Protein AF-F5S9T1-F1 (afdb_monomer)

Foldseek 3Di:
DDPLVQLQQLLVLLQVLCVVVVHHLALVRQQVVLQVQDPDDGDDSVRSVCSNNSVDDDDPSSLCSSCVVSVHDSCCSRPVDPVVVVVVVVD

Organism: NCBI:txid887327

Nearest PDB structures (foldseek):
  2kpj-assembly1_A  TM=8.668E-01  e=1.336E-02  Agathobacter rectalis ATCC 33656
  6hu8-assembly1_A  TM=7.968E-01  e=2.433E-02  Streptococcus vestibularis F0396
  3jxc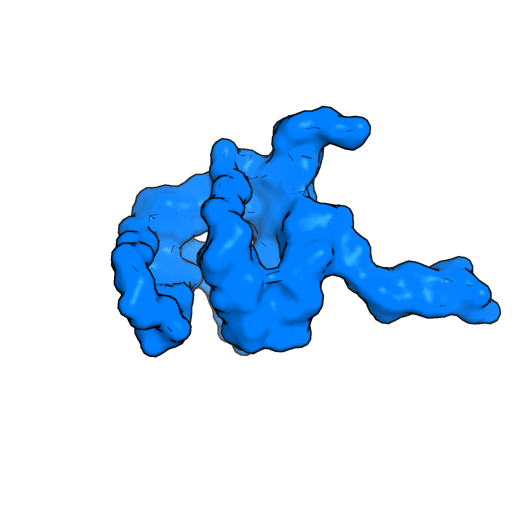-assembly1_L  TM=8.150E-01  e=3.973E-02  Lederbergvirus P22
  6qer-assembly4_D  TM=7.928E-01  e=4.940E-02  Streptococcus thermophilus LMD-9
  3zhm-assembly1_A  TM=7.832E-01  e=2.675E-01  Lactococcus phage TP901-1

Solvent-accessible surface area (backbone atoms only — not comparable to full-atom values): 5042 Å² total; per-residue (Å²): 132,59,77,65,59,43,22,41,40,21,12,52,36,48,37,52,42,34,45,77,71,74,36,69,79,40,32,67,52,50,23,53,60,47,41,78,74,43,94,63,86,68,70,47,52,66,57,34,39,32,32,62,70,22,75,40,74,74,60,66,76,55,42,48,49,49,17,62,75,59,72,48,57,46,62,26,41,50,69,57,51,49,68,63,61,55,50,67,72,74,108

Structure (mmCIF, N/CA/C/O backbone):
data_AF-F5S9T1-F1
#
_entry.id   AF-F5S9T1-F1
#
loop_
_atom_site.group_PDB
_atom_site.id
_atom_site.type_symbol
_atom_site.label_atom_id
_atom_site.label_alt_id
_atom_site.label_comp_id
_atom_site.label_asym_id
_atom_site.label_entity_id
_atom_site.label_seq_id
_atom_site.pdbx_PDB_ins_code
_atom_site.Cartn_x
_atom_site.Cartn_y
_atom_site.Cartn_z
_atom_site.occupancy
_atom_site.B_iso_or_equiv
_atom_site.auth_seq_id
_atom_site.auth_comp_id
_atom_site.auth_asym_id
_atom_site.auth_atom_id
_atom_site.pdbx_PDB_model_num
ATOM 1 N N . MET A 1 1 ? -1.535 13.308 -18.838 1.00 55.41 1 MET A N 1
ATOM 2 C CA . MET A 1 1 ? -1.341 12.991 -17.408 1.00 55.41 1 MET A CA 1
ATOM 3 C C . MET A 1 1 ? 0.063 12.434 -17.265 1.00 55.41 1 MET A C 1
ATOM 5 O O . MET A 1 1 ? 0.366 11.436 -17.911 1.00 55.41 1 MET A O 1
ATOM 9 N N . ASP A 1 2 ? 0.947 13.120 -16.542 1.00 72.12 2 ASP A N 1
ATOM 10 C CA . ASP A 1 2 ? 2.351 12.714 -16.456 1.00 72.12 2 ASP A CA 1
ATOM 11 C C . ASP A 1 2 ? 2.512 11.391 -15.703 1.00 72.12 2 ASP A C 1
ATOM 13 O O . ASP A 1 2 ? 1.897 11.150 -14.663 1.00 72.12 2 ASP A O 1
ATOM 17 N N . LYS A 1 3 ? 3.381 10.517 -16.221 1.00 62.28 3 LYS A N 1
ATOM 18 C CA . LYS A 1 3 ? 3.609 9.161 -15.693 1.00 62.28 3 LYS A CA 1
ATOM 19 C C . LYS A 1 3 ? 4.100 9.159 -14.238 1.00 62.28 3 LYS A C 1
ATOM 21 O O . LYS A 1 3 ? 3.901 8.175 -13.532 1.00 62.28 3 LYS A O 1
ATOM 26 N N . MET A 1 4 ? 4.742 10.243 -13.791 1.00 68.69 4 MET A N 1
ATOM 27 C CA . MET A 1 4 ? 5.142 10.436 -12.390 1.00 68.69 4 MET A CA 1
ATOM 28 C C . MET A 1 4 ? 3.943 10.734 -11.488 1.00 68.69 4 MET A C 1
ATOM 30 O O . MET A 1 4 ? 3.821 10.129 -10.424 1.00 68.69 4 MET A O 1
ATOM 34 N N . THR A 1 5 ? 3.019 11.579 -11.945 1.00 84.00 5 THR A N 1
ATOM 35 C CA . THR A 1 5 ? 1.781 11.910 -11.227 1.00 84.00 5 THR A CA 1
ATOM 36 C C . THR A 1 5 ? 0.952 10.658 -10.960 1.00 84.00 5 THR A C 1
ATOM 38 O O . THR A 1 5 ? 0.495 10.457 -9.840 1.00 84.00 5 THR A O 1
ATOM 41 N N . GLN A 1 6 ? 0.866 9.747 -11.934 1.00 87.00 6 GLN A N 1
ATOM 42 C CA . GLN A 1 6 ? 0.093 8.512 -11.787 1.00 87.00 6 GLN A CA 1
ATOM 43 C C . GLN A 1 6 ? 0.654 7.569 -10.705 1.00 87.00 6 GLN A C 1
ATOM 45 O O . GLN A 1 6 ? -0.105 6.912 -9.995 1.00 87.00 6 GLN A O 1
ATOM 50 N N . LYS A 1 7 ? 1.982 7.495 -10.535 1.00 91.25 7 LYS A N 1
ATOM 51 C CA . LYS A 1 7 ? 2.577 6.651 -9.485 1.00 91.25 7 LYS A CA 1
ATOM 52 C C . LYS A 1 7 ? 2.34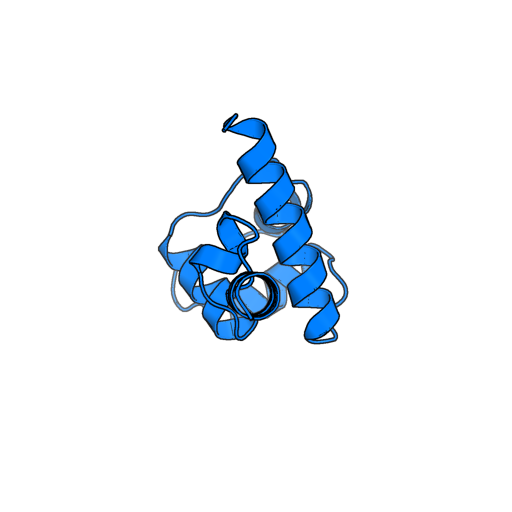2 7.217 -8.087 1.00 91.25 7 LYS A C 1
ATOM 54 O O . LYS A 1 7 ? 2.107 6.447 -7.160 1.00 91.25 7 LYS A O 1
ATOM 59 N N . LEU A 1 8 ? 2.419 8.540 -7.944 1.00 92.75 8 LEU A N 1
ATOM 60 C CA . LEU A 1 8 ? 2.139 9.223 -6.681 1.00 92.75 8 LEU A CA 1
ATOM 61 C C . LEU A 1 8 ? 0.660 9.088 -6.307 1.00 92.75 8 LEU A C 1
ATOM 63 O O . LEU A 1 8 ? 0.360 8.679 -5.192 1.00 92.75 8 LEU A O 1
ATOM 67 N N . GLN A 1 9 ? -0.248 9.292 -7.266 1.00 91.88 9 GLN A N 1
ATOM 68 C CA . GLN A 1 9 ? -1.688 9.083 -7.074 1.00 91.88 9 GLN A CA 1
ATOM 69 C C . GLN A 1 9 ? -2.012 7.652 -6.640 1.00 91.88 9 GLN A C 1
ATOM 71 O O . GLN A 1 9 ? -2.739 7.455 -5.669 1.00 91.88 9 GLN A O 1
ATOM 76 N N . PHE A 1 10 ? -1.420 6.652 -7.302 1.00 94.38 10 PHE A N 1
ATOM 77 C CA . PHE A 1 10 ? -1.557 5.257 -6.885 1.00 94.38 10 PHE A CA 1
ATOM 78 C C . PHE A 1 10 ? -1.087 5.045 -5.440 1.00 94.38 10 PHE A C 1
ATOM 80 O O . PHE A 1 10 ? -1.762 4.382 -4.654 1.00 94.38 10 PHE A O 1
ATOM 87 N N . ALA A 1 11 ? 0.069 5.605 -5.077 1.00 96.44 11 ALA A N 1
ATOM 88 C CA . ALA A 1 11 ? 0.623 5.455 -3.738 1.00 96.44 11 ALA A CA 1
ATOM 89 C C . ALA A 1 11 ? -0.267 6.090 -2.670 1.00 96.44 11 ALA A C 1
ATOM 91 O O . ALA A 1 11 ? -0.475 5.492 -1.615 1.00 96.44 11 ALA A O 1
ATOM 92 N N . ASP A 1 12 ? -0.801 7.277 -2.937 1.00 95.12 12 ASP A N 1
ATOM 93 C CA . ASP A 1 12 ? -1.674 7.977 -2.003 1.00 95.12 12 ASP A CA 1
ATOM 94 C C . ASP A 1 12 ? -3.013 7.257 -1.856 1.00 95.12 12 ASP A C 1
ATOM 96 O O . ASP A 1 12 ? -3.426 6.980 -0.728 1.00 95.12 12 ASP A O 1
ATOM 100 N N . GLN A 1 13 ? -3.617 6.807 -2.958 1.00 94.94 13 GLN A N 1
ATOM 101 C CA . GLN A 1 13 ? -4.841 6.014 -2.889 1.00 94.94 13 GLN A CA 1
ATOM 102 C C . GLN A 1 13 ? -4.624 4.685 -2.161 1.00 94.94 13 GLN A C 1
ATOM 104 O O . GLN A 1 13 ? -5.469 4.255 -1.374 1.00 94.94 13 GLN A O 1
ATOM 109 N N . LEU A 1 14 ? -3.482 4.030 -2.374 1.00 97.25 14 LEU A N 1
ATOM 110 C CA . LEU A 1 14 ? -3.134 2.807 -1.658 1.00 97.25 14 LEU A CA 1
ATOM 111 C C . LEU A 1 14 ? -3.034 3.054 -0.146 1.00 97.25 14 LEU A C 1
ATOM 113 O O . LEU A 1 14 ? -3.572 2.268 0.630 1.00 97.25 14 LEU A O 1
ATOM 117 N N . LYS A 1 15 ? -2.404 4.153 0.289 1.00 97.75 15 LYS A N 1
ATOM 118 C CA . LYS A 1 15 ? -2.340 4.508 1.718 1.00 97.75 15 LYS A CA 1
ATOM 119 C C . LYS A 1 15 ? -3.732 4.766 2.291 1.00 97.75 15 LYS A C 1
ATOM 121 O O . LYS A 1 15 ? -4.058 4.200 3.332 1.00 97.75 15 LYS A O 1
ATOM 126 N N . VAL A 1 16 ? -4.545 5.568 1.599 1.00 96.12 16 VAL A N 1
ATOM 127 C CA . VAL A 1 16 ? -5.906 5.927 2.027 1.00 96.12 16 VAL A CA 1
ATOM 128 C C . VAL A 1 16 ? -6.777 4.681 2.165 1.00 96.12 16 VAL A C 1
ATOM 130 O O . VAL A 1 16 ? -7.420 4.479 3.191 1.00 96.12 16 VAL A O 1
ATOM 133 N N . THR A 1 17 ? -6.755 3.795 1.171 1.00 95.81 17 THR A N 1
ATOM 134 C CA . THR A 1 17 ? -7.562 2.565 1.181 1.00 95.81 17 THR A CA 1
ATOM 135 C C . THR A 1 17 ? -7.085 1.554 2.224 1.00 95.81 17 THR A C 1
ATOM 137 O O . THR A 1 17 ? -7.914 0.912 2.869 1.00 95.81 17 THR A O 1
ATOM 140 N N . MET A 1 18 ? -5.773 1.454 2.479 1.00 97.94 18 MET A N 1
ATOM 141 C CA . MET A 1 18 ? -5.249 0.688 3.617 1.00 97.94 18 MET A CA 1
ATOM 142 C C . MET A 1 18 ? -5.763 1.237 4.952 1.00 97.94 18 MET A C 1
ATOM 144 O O . MET A 1 18 ? -6.265 0.470 5.774 1.00 97.94 18 MET A O 1
ATOM 148 N N . GLN A 1 19 ? -5.680 2.555 5.150 1.00 97.62 19 GLN A N 1
ATOM 149 C CA . GLN A 1 19 ? -6.146 3.216 6.371 1.00 97.62 19 GLN A CA 1
ATOM 150 C C . GLN A 1 19 ? -7.656 3.045 6.568 1.00 97.62 19 GLN A C 1
ATOM 152 O O . GLN A 1 19 ? -8.083 2.712 7.671 1.00 97.62 19 GLN A O 1
ATOM 157 N N . ALA A 1 20 ? -8.452 3.172 5.503 1.00 95.31 20 ALA A N 1
ATOM 158 C CA . ALA A 1 20 ? -9.899 2.950 5.530 1.00 95.31 20 ALA A CA 1
ATOM 159 C C . ALA A 1 20 ? -10.280 1.512 5.929 1.00 95.31 20 ALA A C 1
ATOM 161 O O . ALA A 1 20 ? -11.351 1.285 6.488 1.00 95.31 20 ALA A O 1
ATOM 162 N N . LYS A 1 21 ? -9.397 0.537 5.683 1.00 96.25 21 LYS A N 1
ATOM 163 C CA . LYS A 1 21 ? -9.542 -0.858 6.130 1.00 96.25 21 LYS A CA 1
ATOM 164 C C . LYS A 1 21 ? -8.891 -1.148 7.488 1.00 96.25 21 LYS A C 1
ATOM 166 O O . LYS A 1 21 ? -8.831 -2.304 7.895 1.00 96.25 21 LYS A O 1
ATOM 171 N N . GLY A 1 22 ? -8.415 -0.123 8.196 1.00 97.38 22 GLY A N 1
ATOM 172 C CA . GLY A 1 22 ? -7.816 -0.250 9.528 1.00 97.38 22 GLY A CA 1
ATOM 173 C C . GLY A 1 22 ? -6.350 -0.693 9.529 1.00 97.38 22 GLY A C 1
ATOM 174 O O . GLY A 1 22 ? -5.811 -1.032 10.582 1.00 97.38 22 GLY A O 1
ATOM 175 N N . TYR A 1 23 ? -5.677 -0.682 8.376 1.00 98.19 23 TYR A N 1
ATOM 176 C CA . TYR A 1 23 ? -4.264 -1.038 8.268 1.00 98.19 23 TYR A CA 1
ATOM 177 C C . TYR A 1 23 ? -3.383 0.211 8.250 1.00 98.19 23 TYR A C 1
ATOM 179 O O . TYR A 1 23 ? -3.587 1.132 7.460 1.00 98.19 23 TYR A O 1
ATOM 187 N N . ALA A 1 24 ? -2.328 0.221 9.067 1.00 98.06 24 ALA A N 1
ATOM 188 C CA . ALA A 1 24 ? -1.304 1.250 8.940 1.00 98.06 24 ALA A CA 1
ATOM 189 C C . ALA A 1 24 ? -0.552 1.077 7.600 1.00 98.06 24 ALA A C 1
ATOM 191 O O . ALA A 1 24 ? -0.155 -0.049 7.276 1.00 98.06 24 ALA A O 1
ATOM 192 N N . PRO A 1 25 ? -0.294 2.159 6.838 1.00 97.88 25 PRO A N 1
ATOM 193 C CA . PRO A 1 25 ? 0.356 2.100 5.529 1.00 97.88 25 PRO A CA 1
ATOM 194 C C . PRO A 1 25 ? 1.873 1.897 5.669 1.00 97.88 25 PRO A C 1
ATOM 196 O O . PRO A 1 25 ? 2.688 2.757 5.340 1.00 97.88 25 PRO A O 1
ATOM 199 N N . LYS A 1 26 ? 2.263 0.744 6.214 1.00 98.56 26 LYS A N 1
ATOM 200 C CA . LYS A 1 26 ? 3.650 0.316 6.404 1.00 98.56 26 LYS A CA 1
ATOM 201 C C . LYS A 1 26 ? 3.971 -0.797 5.421 1.00 98.56 26 LYS A C 1
ATOM 203 O O . LYS A 1 26 ? 3.166 -1.706 5.227 1.00 98.56 26 LYS A O 1
ATOM 208 N N . ALA A 1 27 ? 5.183 -0.771 4.868 1.00 98.50 27 ALA A N 1
ATOM 209 C CA . ALA A 1 27 ? 5.626 -1.770 3.899 1.00 98.50 27 ALA A CA 1
ATOM 210 C C . ALA A 1 27 ? 5.514 -3.206 4.437 1.00 98.50 27 ALA A C 1
ATOM 212 O O . ALA A 1 27 ? 5.115 -4.091 3.692 1.00 98.50 27 ALA A O 1
ATOM 213 N N . SER A 1 28 ? 5.807 -3.432 5.723 1.00 98.56 28 SER A N 1
ATOM 214 C CA . SER A 1 28 ? 5.730 -4.760 6.350 1.00 98.56 28 SER A CA 1
ATOM 215 C C . SER A 1 28 ? 4.303 -5.271 6.506 1.00 98.56 28 SER A C 1
ATOM 217 O O . SER A 1 28 ? 4.058 -6.462 6.358 1.00 98.56 28 SER A O 1
ATOM 219 N N . ILE A 1 29 ? 3.346 -4.378 6.767 1.00 98.56 29 ILE A N 1
ATOM 220 C CA . ILE A 1 29 ? 1.926 -4.737 6.836 1.00 98.56 29 ILE A CA 1
ATOM 221 C C . ILE A 1 29 ? 1.412 -5.037 5.432 1.00 98.56 29 ILE A C 1
ATOM 223 O O . ILE A 1 29 ? 0.788 -6.072 5.221 1.00 98.56 29 ILE A O 1
ATOM 227 N N . LEU A 1 30 ? 1.720 -4.163 4.469 1.00 98.62 30 LEU A N 1
ATOM 228 C CA . LEU A 1 30 ? 1.324 -4.340 3.075 1.00 98.62 30 LEU A CA 1
ATOM 229 C C . LEU A 1 30 ? 1.862 -5.656 2.501 1.00 98.62 30 LEU A C 1
ATOM 231 O O . LEU A 1 30 ? 1.102 -6.409 1.904 1.00 98.62 30 LEU A O 1
ATOM 235 N N . GLU A 1 31 ? 3.150 -5.940 2.698 1.00 98.62 31 GLU A N 1
ATOM 236 C CA . GLU A 1 31 ? 3.795 -7.172 2.239 1.00 98.62 31 GLU A CA 1
ATOM 237 C C . GLU A 1 31 ? 3.149 -8.411 2.860 1.00 98.62 31 GLU A C 1
ATOM 239 O O . GLU A 1 31 ? 2.667 -9.270 2.119 1.00 98.62 31 GLU A O 1
ATOM 244 N N . ARG A 1 32 ? 3.060 -8.467 4.195 1.00 98.50 32 ARG A N 1
ATOM 245 C CA . ARG A 1 32 ? 2.473 -9.603 4.913 1.00 98.50 32 ARG A CA 1
ATOM 246 C C . ARG A 1 32 ? 1.031 -9.862 4.484 1.00 98.50 32 ARG A C 1
ATOM 248 O O . ARG A 1 32 ? 0.689 -10.978 4.103 1.00 98.50 32 ARG A O 1
ATOM 255 N N . GLU A 1 33 ? 0.176 -8.845 4.534 1.00 98.38 33 GLU A N 1
ATOM 256 C CA . GLU A 1 33 ? -1.249 -9.006 4.235 1.00 98.38 33 GLU A CA 1
ATOM 257 C C . GLU A 1 33 ? -1.505 -9.307 2.749 1.00 98.38 33 GLU A C 1
ATOM 259 O O . GLU A 1 33 ? -2.397 -10.100 2.426 1.00 98.38 33 GLU A O 1
ATOM 264 N N . PHE A 1 34 ? -0.708 -8.739 1.840 1.00 98.38 34 PHE A N 1
ATOM 265 C CA . PHE A 1 34 ? -0.786 -9.077 0.421 1.00 98.38 34 PHE A CA 1
ATOM 266 C C . PHE A 1 34 ? -0.386 -10.537 0.176 1.00 98.38 34 PHE A C 1
ATOM 268 O O . PHE A 1 34 ? -1.134 -11.278 -0.466 1.00 98.38 34 PHE A O 1
ATOM 275 N N . ASN A 1 35 ? 0.760 -10.967 0.713 1.00 98.12 35 ASN A N 1
ATOM 276 C CA . ASN A 1 35 ? 1.294 -12.313 0.507 1.00 98.12 35 ASN A CA 1
ATOM 277 C C . ASN A 1 35 ? 0.382 -13.400 1.094 1.00 98.12 35 ASN A C 1
ATOM 279 O O . ASN A 1 35 ? 0.221 -14.446 0.473 1.00 98.12 35 ASN A O 1
ATOM 283 N N . LEU A 1 36 ? -0.310 -13.131 2.207 1.00 97.88 36 LEU A N 1
ATOM 284 C CA . LEU A 1 36 ? -1.324 -14.041 2.762 1.00 97.88 36 LEU A CA 1
ATOM 285 C C . LEU A 1 36 ? -2.515 -14.296 1.815 1.00 97.88 36 LEU A C 1
ATOM 287 O O . LEU A 1 36 ? -3.215 -15.294 1.967 1.00 97.88 36 LEU A O 1
ATOM 291 N N . ARG A 1 37 ? -2.776 -13.403 0.850 1.00 96.69 37 ARG A N 1
ATOM 292 C CA . ARG A 1 37 ? -3.950 -13.449 -0.049 1.00 96.69 37 ARG A CA 1
ATOM 293 C C . ARG A 1 37 ? -3.588 -13.709 -1.515 1.00 96.69 37 ARG A C 1
ATOM 295 O O . ARG A 1 37 ? -4.484 -13.835 -2.369 1.00 96.69 37 ARG A O 1
ATOM 302 N N . TYR A 1 38 ? -2.299 -13.740 -1.841 1.00 95.88 38 TYR A N 1
ATOM 303 C CA . TYR A 1 38 ? -1.794 -13.847 -3.203 1.00 95.88 38 TYR A CA 1
ATOM 304 C C . TYR A 1 38 ? -1.062 -15.174 -3.413 1.00 95.88 38 TYR A C 1
ATOM 306 O O . TYR A 1 38 ? 0.030 -15.384 -2.906 1.00 95.88 38 TYR A O 1
ATOM 314 N N . PHE A 1 39 ? -1.656 -16.047 -4.226 1.00 91.94 39 PHE A N 1
ATOM 315 C CA . PHE A 1 39 ? -1.137 -17.388 -4.524 1.00 91.94 39 PHE A CA 1
ATOM 316 C C . PHE A 1 39 ? -0.122 -17.423 -5.685 1.00 91.94 39 PHE A C 1
ATOM 318 O O . PHE A 1 39 ? 0.159 -18.485 -6.230 1.00 91.94 39 PHE A O 1
ATOM 325 N N . GLY A 1 40 ? 0.392 -16.264 -6.110 1.00 93.62 40 GLY A N 1
ATOM 326 C CA . GLY A 1 40 ? 1.463 -16.158 -7.105 1.00 93.62 40 GLY A CA 1
ATOM 327 C C . GLY A 1 40 ? 2.831 -15.931 -6.454 1.00 93.62 40 GLY A C 1
ATOM 328 O O . GLY A 1 40 ? 3.038 -16.230 -5.282 1.00 93.62 40 GLY A O 1
ATOM 329 N N . LYS A 1 41 ? 3.778 -15.348 -7.203 1.00 94.38 41 LYS A N 1
ATOM 330 C CA . LYS A 1 41 ? 5.096 -14.987 -6.653 1.00 94.38 41 LYS A CA 1
ATOM 331 C C . LYS A 1 41 ? 4.947 -13.934 -5.539 1.00 94.38 41 LYS A C 1
ATOM 333 O O . LYS A 1 41 ? 4.491 -12.828 -5.850 1.00 94.38 41 LYS A O 1
ATOM 338 N N . PRO A 1 42 ? 5.364 -14.221 -4.293 1.00 96.25 42 PRO A N 1
ATOM 339 C CA . PRO A 1 42 ? 5.229 -13.273 -3.197 1.00 96.25 42 PRO A CA 1
ATOM 340 C C . PRO A 1 42 ? 6.012 -11.994 -3.492 1.00 96.25 42 PRO A C 1
ATOM 342 O O . PRO A 1 42 ? 7.016 -11.997 -4.217 1.00 96.25 42 PRO A O 1
ATOM 345 N N . ILE A 1 43 ? 5.547 -10.886 -2.929 1.00 97.94 43 ILE A N 1
ATOM 346 C CA . ILE A 1 43 ? 6.263 -9.617 -3.000 1.00 97.94 43 ILE A CA 1
ATOM 347 C C . ILE A 1 43 ? 7.236 -9.494 -1.839 1.00 97.94 43 ILE A C 1
ATOM 349 O O . ILE A 1 43 ? 7.032 -10.064 -0.773 1.00 97.94 43 ILE A O 1
ATOM 353 N N . THR A 1 44 ? 8.301 -8.728 -2.045 1.00 98.50 44 THR A N 1
ATOM 354 C CA . THR A 1 44 ? 9.257 -8.408 -0.985 1.00 98.50 44 THR A CA 1
ATOM 355 C C . THR A 1 44 ? 8.846 -7.132 -0.256 1.00 98.50 44 THR A C 1
ATOM 357 O O . THR A 1 44 ? 8.149 -6.278 -0.812 1.00 98.50 44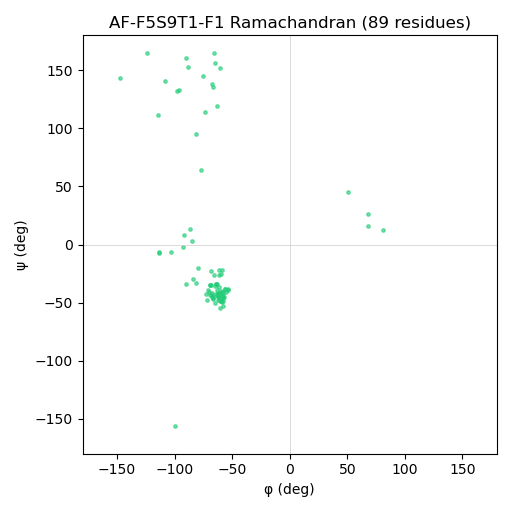 THR A O 1
ATOM 360 N N . LEU A 1 45 ? 9.372 -6.946 0.958 1.00 98.44 45 LEU A N 1
ATOM 361 C CA . LEU A 1 45 ? 9.214 -5.711 1.730 1.00 98.44 45 LEU A CA 1
ATOM 362 C C . LEU A 1 45 ? 9.644 -4.469 0.929 1.00 98.44 45 LEU A C 1
ATOM 364 O O . LEU A 1 45 ? 8.987 -3.430 0.965 1.00 98.44 45 LEU A O 1
ATOM 368 N N . HIS A 1 46 ? 10.729 -4.593 0.156 1.00 98.44 46 HIS A N 1
ATOM 369 C CA . HIS A 1 46 ? 11.221 -3.524 -0.716 1.00 98.44 46 HIS A CA 1
ATOM 370 C C . HIS A 1 46 ? 10.208 -3.157 -1.801 1.00 98.44 46 HIS A C 1
ATOM 372 O O . HIS A 1 46 ? 9.937 -1.976 -2.012 1.00 98.44 46 HIS A O 1
ATOM 378 N N . ALA A 1 47 ? 9.613 -4.156 -2.462 1.00 98.38 47 ALA A N 1
ATOM 379 C CA . ALA A 1 47 ? 8.594 -3.928 -3.483 1.00 98.38 47 ALA A CA 1
ATOM 380 C C . ALA A 1 47 ? 7.363 -3.216 -2.899 1.00 98.38 47 ALA A C 1
ATOM 382 O O . ALA A 1 47 ? 6.928 -2.211 -3.459 1.00 98.38 47 ALA A O 1
ATOM 383 N N . ALA A 1 48 ? 6.875 -3.669 -1.740 1.00 98.56 48 ALA A N 1
ATOM 384 C CA . ALA A 1 48 ? 5.792 -3.008 -1.012 1.00 98.56 48 ALA A CA 1
ATOM 385 C C . ALA A 1 48 ? 6.140 -1.547 -0.659 1.00 98.56 48 ALA A C 1
ATOM 387 O O . ALA A 1 48 ? 5.328 -0.642 -0.845 1.00 98.56 48 ALA A O 1
ATOM 388 N N . GLY A 1 49 ? 7.378 -1.288 -0.225 1.00 98.56 49 GLY A N 1
ATOM 389 C CA . GLY A 1 49 ? 7.864 0.067 0.038 1.00 98.56 49 GLY A CA 1
ATOM 390 C C . GLY A 1 49 ? 7.854 0.969 -1.201 1.00 98.56 49 GLY A C 1
ATOM 391 O O . GLY A 1 49 ? 7.434 2.120 -1.107 1.00 98.56 49 GLY A O 1
ATOM 392 N N . LYS A 1 50 ? 8.256 0.451 -2.371 1.00 98.44 50 LYS A N 1
ATOM 393 C CA . LYS A 1 50 ? 8.210 1.211 -3.635 1.00 98.44 50 LYS A CA 1
ATOM 394 C C . LYS A 1 50 ? 6.793 1.633 -4.013 1.00 98.44 50 LYS A C 1
ATOM 396 O O . LYS A 1 50 ? 6.612 2.723 -4.551 1.00 98.44 50 LYS A O 1
ATOM 401 N N . TRP A 1 51 ? 5.804 0.784 -3.740 1.00 97.88 51 TRP A N 1
ATOM 402 C CA . TRP A 1 51 ? 4.396 1.079 -4.016 1.00 97.88 51 TRP A CA 1
ATOM 403 C C . TRP A 1 51 ? 3.886 2.212 -3.130 1.00 97.88 51 TRP A C 1
ATOM 405 O O . TRP A 1 51 ? 3.320 3.172 -3.637 1.00 97.88 51 TRP A O 1
ATOM 415 N N . LEU A 1 52 ? 4.174 2.157 -1.826 1.00 98.19 52 LEU A N 1
ATOM 416 C CA . LEU A 1 52 ? 3.763 3.195 -0.874 1.00 98.19 52 LEU A CA 1
ATOM 417 C C . LEU A 1 52 ? 4.485 4.535 -1.075 1.00 98.19 52 LEU A C 1
ATOM 419 O O . LEU A 1 52 ? 3.970 5.570 -0.663 1.00 98.19 52 LEU A O 1
ATOM 423 N N . ARG A 1 53 ? 5.668 4.547 -1.697 1.00 97.56 53 ARG A N 1
ATOM 424 C CA . ARG A 1 53 ? 6.396 5.785 -2.030 1.00 97.56 53 ARG A CA 1
ATOM 425 C C . ARG A 1 53 ? 6.102 6.324 -3.432 1.00 97.56 53 ARG A C 1
A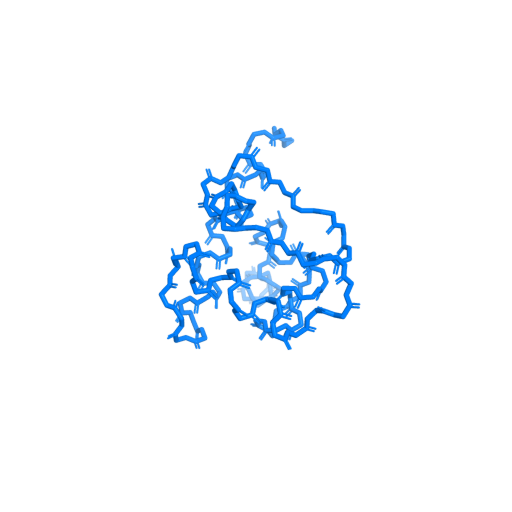TOM 427 O O . ARG A 1 53 ? 6.644 7.358 -3.796 1.00 97.56 53 ARG A O 1
ATOM 434 N N . GLY A 1 54 ? 5.278 5.639 -4.227 1.00 95.94 54 GLY A N 1
ATOM 435 C CA . GLY A 1 54 ? 4.987 6.057 -5.604 1.00 95.94 54 GLY A CA 1
ATOM 436 C C . GLY A 1 54 ? 6.184 5.932 -6.547 1.00 95.94 54 GLY A C 1
ATOM 437 O O . GLY A 1 54 ? 6.280 6.628 -7.552 1.00 95.94 54 GLY A O 1
ATOM 438 N N . GLU A 1 55 ? 7.114 5.025 -6.257 1.00 96.12 55 GLU A N 1
ATOM 439 C CA . GLU A 1 55 ? 8.279 4.772 -7.114 1.00 96.12 55 GLU A CA 1
ATOM 440 C C . GLU A 1 55 ? 7.933 3.789 -8.245 1.00 96.12 55 GLU A C 1
ATOM 442 O O . GLU A 1 55 ? 8.492 3.851 -9.351 1.00 96.12 55 GLU A O 1
ATOM 447 N N . ALA A 1 56 ? 6.976 2.892 -7.987 1.00 95.19 56 ALA A N 1
ATOM 448 C CA . ALA A 1 56 ? 6.512 1.879 -8.924 1.00 95.19 56 ALA A CA 1
ATOM 449 C C . ALA A 1 56 ? 5.020 1.576 -8.743 1.00 95.19 56 ALA A C 1
ATOM 451 O O . ALA A 1 56 ? 4.534 1.489 -7.619 1.00 95.19 56 ALA A O 1
ATOM 452 N N . ILE A 1 57 ? 4.337 1.325 -9.861 1.00 93.31 57 ILE A N 1
ATOM 453 C CA . ILE A 1 57 ? 3.009 0.705 -9.883 1.00 93.31 57 ILE A CA 1
ATOM 454 C C . ILE A 1 57 ? 3.223 -0.796 -10.129 1.00 93.31 57 ILE A C 1
ATOM 456 O O . ILE A 1 57 ? 4.031 -1.155 -10.995 1.00 93.31 57 ILE A O 1
ATOM 460 N N . PRO A 1 58 ? 2.568 -1.686 -9.369 1.00 95.38 58 PRO A N 1
ATOM 461 C CA . PRO A 1 58 ? 2.657 -3.111 -9.621 1.00 95.38 58 PRO A CA 1
ATOM 462 C C . PRO A 1 58 ? 2.031 -3.527 -10.952 1.00 95.38 58 PRO A C 1
ATOM 464 O O . PRO A 1 58 ? 1.240 -2.811 -11.556 1.00 95.38 58 PRO A O 1
ATOM 467 N N . HIS A 1 59 ? 2.344 -4.746 -11.384 1.00 95.31 59 HIS A N 1
ATOM 468 C CA . HIS A 1 59 ? 1.659 -5.352 -12.518 1.00 95.31 59 HIS A CA 1
ATOM 469 C C . HIS A 1 59 ? 0.167 -5.605 -12.211 1.00 95.31 59 HIS A C 1
ATOM 471 O O . HIS A 1 59 ? -0.235 -5.708 -11.046 1.00 95.31 59 HIS A O 1
ATOM 477 N N . ASN A 1 60 ? -0.652 -5.686 -13.264 1.00 93.62 60 ASN A N 1
ATOM 478 C CA . ASN A 1 60 ? -2.116 -5.658 -13.185 1.00 93.62 60 ASN A CA 1
ATOM 479 C C . ASN A 1 60 ? -2.699 -6.732 -12.245 1.00 93.62 60 ASN A C 1
ATOM 481 O O . ASN A 1 60 ? -3.558 -6.433 -11.422 1.00 93.62 60 ASN A O 1
ATOM 485 N N . ASP A 1 61 ? -2.159 -7.950 -12.275 1.00 95.12 61 ASP A N 1
ATOM 486 C CA . ASP A 1 61 ? -2.552 -9.059 -11.395 1.00 95.12 61 ASP A CA 1
ATOM 487 C C . ASP A 1 61 ? -2.493 -8.694 -9.900 1.00 95.12 61 ASP A C 1
ATOM 489 O O . ASP A 1 61 ? -3.368 -9.069 -9.116 1.00 95.12 61 ASP A O 1
ATOM 493 N N . LYS A 1 62 ? -1.481 -7.918 -9.499 1.00 97.00 62 LYS A N 1
ATOM 494 C CA . LYS A 1 62 ? -1.308 -7.474 -8.111 1.00 97.00 62 LYS A CA 1
ATOM 495 C C . LYS A 1 62 ? -2.184 -6.268 -7.799 1.00 97.00 62 LYS A C 1
ATOM 497 O O . LYS A 1 62 ? -2.690 -6.194 -6.686 1.00 97.00 62 LYS A O 1
ATOM 502 N N . VAL A 1 63 ? -2.426 -5.378 -8.767 1.00 96.31 63 VAL A N 1
ATOM 503 C CA . VAL A 1 63 ? -3.416 -4.292 -8.629 1.00 96.31 63 VAL A CA 1
ATOM 504 C C . VAL A 1 63 ? -4.801 -4.875 -8.358 1.00 96.31 63 VAL A C 1
ATOM 506 O O . VAL A 1 63 ? -5.439 -4.494 -7.383 1.00 96.31 63 VAL A O 1
ATOM 509 N N . VAL A 1 64 ? -5.241 -5.852 -9.155 1.00 95.19 64 VAL A N 1
ATOM 510 C CA . VAL A 1 64 ? -6.535 -6.529 -8.967 1.00 95.19 64 VAL A CA 1
ATOM 511 C C . VAL A 1 64 ? -6.605 -7.206 -7.601 1.00 95.19 64 VAL A C 1
ATOM 513 O O . VAL A 1 64 ? -7.632 -7.149 -6.924 1.00 95.19 64 VAL A O 1
ATOM 516 N N . LYS A 1 65 ? -5.507 -7.822 -7.151 1.00 97.31 65 LYS A N 1
ATOM 517 C CA . LYS A 1 65 ? -5.459 -8.450 -5.830 1.00 97.31 65 LYS A CA 1
ATOM 518 C C . LYS A 1 65 ? -5.523 -7.434 -4.685 1.00 97.31 65 LYS A C 1
ATOM 520 O O . LYS A 1 65 ? -6.259 -7.680 -3.732 1.00 97.31 65 LYS A O 1
ATOM 525 N N . LEU A 1 66 ? -4.794 -6.319 -4.780 1.00 97.31 66 LEU A N 1
ATOM 526 C CA . LEU A 1 66 ? -4.865 -5.214 -3.817 1.00 97.31 66 LEU A CA 1
ATOM 527 C C . LEU A 1 66 ? -6.282 -4.653 -3.751 1.00 97.31 66 LEU A C 1
ATOM 529 O O . LEU A 1 66 ? -6.845 -4.556 -2.671 1.00 97.31 66 LEU A O 1
ATOM 533 N N . ALA A 1 67 ? -6.875 -4.371 -4.908 1.00 95.62 67 ALA A N 1
ATOM 534 C CA . ALA A 1 67 ? -8.228 -3.852 -5.027 1.00 95.62 67 ALA A CA 1
ATOM 535 C C . ALA A 1 67 ? -9.260 -4.799 -4.396 1.00 95.62 67 ALA A C 1
ATOM 537 O O . ALA A 1 67 ? -10.087 -4.369 -3.598 1.00 95.62 67 ALA A O 1
ATOM 538 N N . LYS A 1 68 ? -9.150 -6.110 -4.656 1.00 96.25 68 LYS A N 1
ATOM 539 C CA . LYS A 1 68 ? -10.011 -7.120 -4.028 1.00 96.25 68 LYS A CA 1
ATOM 540 C C . LYS A 1 68 ? -9.849 -7.166 -2.508 1.00 96.25 68 LYS A C 1
ATOM 542 O O . LYS A 1 68 ? -10.843 -7.281 -1.806 1.00 96.25 68 LYS A O 1
ATOM 547 N N . TRP A 1 69 ? -8.618 -7.122 -2.000 1.00 96.50 69 TRP A N 1
ATOM 548 C CA . TRP A 1 69 ? -8.377 -7.145 -0.554 1.00 96.50 69 TRP A CA 1
ATOM 549 C C . TRP A 1 69 ? -8.871 -5.863 0.128 1.00 96.50 69 TRP A C 1
ATOM 551 O O . TRP A 1 69 ? -9.494 -5.935 1.182 1.00 96.50 69 TRP A O 1
ATOM 561 N N . LEU A 1 70 ? -8.630 -4.706 -0.482 1.00 96.00 70 LEU A N 1
ATOM 562 C CA . LEU A 1 70 ? -9.022 -3.404 0.052 1.00 96.00 70 LEU A CA 1
ATOM 563 C C . LEU A 1 70 ? -10.470 -3.027 -0.299 1.00 96.00 70 LEU A C 1
ATOM 565 O O . LEU A 1 70 ? -10.919 -1.946 0.066 1.00 96.00 70 LEU A O 1
ATOM 569 N N . GLU A 1 71 ? -11.201 -3.925 -0.967 1.00 94.81 71 GLU A N 1
ATOM 570 C CA . GLU A 1 71 ? -12.602 -3.783 -1.387 1.00 94.81 71 GLU A CA 1
ATOM 571 C C . GLU A 1 71 ? -12.880 -2.467 -2.131 1.00 94.81 71 GLU A C 1
ATOM 573 O O . GLU A 1 71 ? -13.866 -1.773 -1.886 1.00 94.81 71 GLU A O 1
ATOM 578 N N . VAL A 1 72 ? -11.986 -2.132 -3.059 1.00 93.31 72 VAL A N 1
ATOM 579 C CA . VAL A 1 72 ? -12.113 -1.001 -3.985 1.00 93.31 72 VAL A CA 1
ATOM 580 C C . VAL A 1 72 ? -12.004 -1.494 -5.421 1.00 93.31 72 VAL A C 1
ATOM 582 O O . VAL A 1 72 ? -11.548 -2.608 -5.678 1.00 93.31 72 VAL A O 1
ATOM 585 N N . GLN A 1 73 ? -12.399 -0.672 -6.391 1.00 91.44 73 GLN A N 1
ATOM 586 C CA . GLN A 1 73 ? -12.183 -1.021 -7.792 1.00 91.44 73 GLN A CA 1
ATOM 587 C C . GLN A 1 73 ? -10.708 -0.824 -8.189 1.00 91.44 73 GLN A C 1
ATOM 589 O O . GLN A 1 73 ? -10.068 0.127 -7.730 1.00 91.44 73 GLN A O 1
ATOM 594 N N . PRO A 1 74 ? -10.153 -1.670 -9.079 1.00 91.88 74 PRO A N 1
ATOM 595 C CA . PRO A 1 74 ? -8.772 -1.533 -9.549 1.00 91.88 74 PRO A CA 1
ATOM 596 C C . PRO A 1 74 ? -8.471 -0.166 -10.171 1.00 91.88 74 PRO A C 1
ATOM 598 O O . PRO A 1 74 ? -7.392 0.381 -9.955 1.00 91.88 74 PRO A O 1
ATOM 601 N N . ALA A 1 75 ? -9.431 0.393 -10.914 1.00 87.06 75 ALA A N 1
ATOM 602 C CA . ALA A 1 75 ? 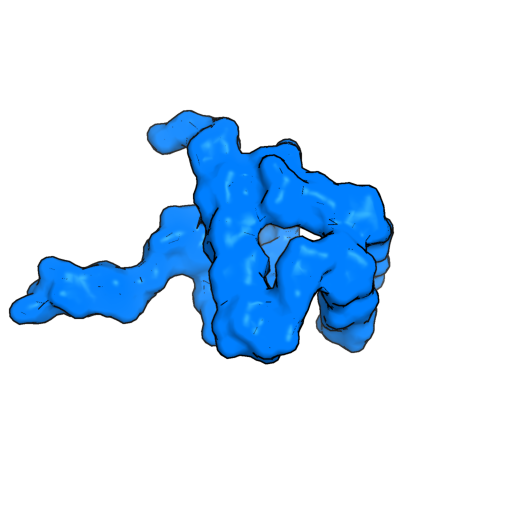-9.304 1.712 -11.525 1.00 87.06 75 ALA A CA 1
ATOM 603 C C . ALA A 1 75 ? -9.165 2.813 -10.465 1.00 87.06 75 ALA A C 1
ATOM 605 O O . ALA A 1 75 ? -8.273 3.648 -10.584 1.00 87.06 75 ALA A O 1
ATOM 606 N N . ASN A 1 76 ? -9.958 2.758 -9.390 1.00 86.12 76 ASN A N 1
ATOM 607 C CA . ASN A 1 76 ? -9.875 3.710 -8.283 1.00 86.12 76 ASN A CA 1
ATOM 608 C C . ASN A 1 76 ? -8.467 3.704 -7.685 1.00 86.12 76 ASN A C 1
ATOM 610 O O . ASN A 1 76 ? -7.885 4.760 -7.482 1.00 86.12 76 ASN A O 1
ATOM 614 N N . LEU A 1 77 ? -7.882 2.518 -7.480 1.00 87.31 77 LEU A N 1
ATOM 615 C CA . LEU A 1 77 ? -6.540 2.386 -6.911 1.00 87.31 77 LEU A CA 1
ATOM 616 C C . LEU A 1 77 ? -5.444 2.986 -7.811 1.00 87.31 77 LEU A C 1
ATOM 618 O O . LEU A 1 77 ? -4.463 3.506 -7.296 1.00 87.31 77 LEU A O 1
ATOM 622 N N . VAL A 1 78 ? -5.588 2.910 -9.138 1.00 85.06 78 VAL A N 1
ATOM 623 C CA . VAL A 1 78 ? -4.568 3.373 -10.103 1.00 85.06 78 VAL A CA 1
ATOM 624 C C . VAL A 1 78 ? -4.743 4.838 -10.503 1.00 85.06 78 VAL A C 1
ATOM 626 O O . VAL A 1 78 ? -3.747 5.515 -10.755 1.00 85.06 78 VAL A O 1
ATOM 629 N N . TYR A 1 79 ? -5.983 5.312 -10.586 1.00 77.94 79 TYR A N 1
ATOM 630 C CA . TYR A 1 79 ? -6.323 6.627 -11.135 1.00 77.94 79 TYR A CA 1
ATOM 631 C C . TYR A 1 79 ? -6.889 7.598 -10.094 1.00 77.94 79 TYR A C 1
ATOM 633 O O . TYR A 1 79 ? -7.081 8.766 -10.414 1.00 77.94 79 TYR A O 1
ATOM 641 N N . GLY A 1 80 ? -7.159 7.145 -8.865 1.00 65.25 80 GLY A N 1
ATOM 642 C CA . GLY A 1 80 ? -7.780 7.973 -7.825 1.00 65.25 80 GLY A CA 1
ATOM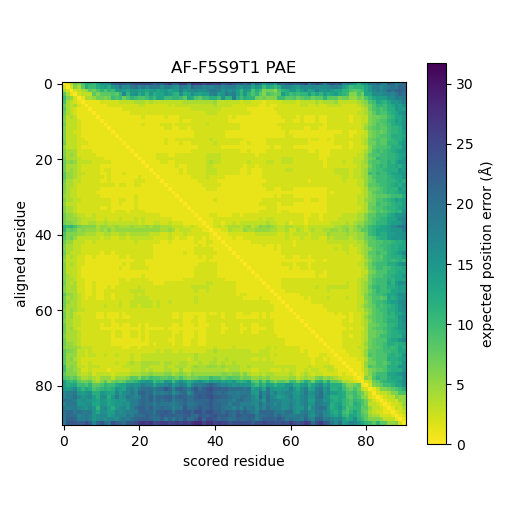 643 C C . GLY A 1 80 ? -9.233 8.348 -8.126 1.00 65.25 80 GLY A C 1
ATOM 644 O O . GLY A 1 80 ? -9.754 9.281 -7.532 1.00 65.25 80 GLY A O 1
ATOM 645 N N . LEU A 1 81 ? -9.881 7.654 -9.065 1.00 64.69 81 LEU A N 1
ATOM 646 C CA . LEU A 1 81 ? -11.286 7.868 -9.396 1.00 64.69 81 LEU A CA 1
ATOM 647 C C . LEU A 1 81 ? -12.126 7.122 -8.367 1.00 64.69 81 LEU A C 1
ATOM 649 O O . LEU A 1 81 ? -12.317 5.924 -8.529 1.00 64.69 81 LEU A O 1
ATOM 653 N N . ASP A 1 82 ? -12.596 7.751 -7.292 1.00 56.00 82 ASP A N 1
ATOM 654 C CA . ASP A 1 82 ? -13.718 7.149 -6.577 1.00 56.00 82 ASP A CA 1
ATOM 655 C C . ASP A 1 82 ? -14.970 7.357 -7.435 1.00 56.00 82 ASP A C 1
ATOM 657 O O . ASP A 1 82 ? -15.401 8.484 -7.647 1.00 56.00 82 ASP A O 1
ATOM 661 N N . LEU A 1 83 ? -15.563 6.280 -7.961 1.00 53.25 83 LEU A N 1
ATOM 662 C CA . LEU A 1 83 ? -16.849 6.399 -8.654 1.00 53.25 83 LEU A CA 1
ATOM 663 C C . LEU A 1 83 ? -17.934 6.989 -7.740 1.00 53.25 83 LEU A C 1
ATOM 665 O O . LEU A 1 83 ? -18.899 7.528 -8.266 1.00 53.25 83 LEU A O 1
ATOM 669 N N . ARG A 1 84 ? -17.793 6.920 -6.405 1.00 55.81 84 ARG A N 1
ATOM 670 C CA . ARG A 1 84 ? -18.681 7.663 -5.493 1.00 55.81 84 ARG A CA 1
ATOM 671 C C . ARG A 1 84 ? -18.479 9.165 -5.623 1.00 55.81 84 ARG A C 1
ATOM 673 O O . ARG A 1 84 ? -19.464 9.860 -5.805 1.00 55.81 84 ARG A O 1
ATOM 680 N N . ASP A 1 85 ? -17.233 9.636 -5.650 1.00 54.06 85 ASP A N 1
ATOM 681 C CA . ASP A 1 85 ? -16.931 11.056 -5.866 1.00 54.06 85 ASP A CA 1
ATOM 682 C C . ASP A 1 85 ? -17.390 11.532 -7.254 1.00 54.06 85 ASP A C 1
ATOM 684 O O . ASP A 1 85 ? -17.807 12.675 -7.403 1.00 54.06 85 ASP A O 1
ATOM 688 N N . GLU A 1 86 ? -17.326 10.679 -8.283 1.00 58.41 86 GLU A N 1
ATOM 689 C CA . GLU A 1 86 ? -17.830 11.008 -9.626 1.00 58.41 86 GLU A CA 1
ATOM 690 C C . GLU A 1 86 ? -19.367 11.090 -9.648 1.00 58.41 86 GLU A C 1
ATOM 692 O O . GLU A 1 86 ? -19.924 11.993 -10.266 1.00 58.41 86 GLU A O 1
ATOM 697 N N . ILE A 1 87 ? -20.056 10.178 -8.952 1.00 59.72 87 ILE A N 1
ATOM 698 C CA . ILE A 1 87 ? -21.522 10.185 -8.831 1.00 59.72 87 ILE A CA 1
ATOM 699 C C . ILE A 1 87 ? -21.989 11.396 -8.012 1.00 59.72 87 ILE A C 1
ATOM 701 O O . ILE A 1 87 ? -22.879 12.103 -8.473 1.00 59.72 87 ILE A O 1
ATOM 705 N N . ASP A 1 88 ? -21.346 11.689 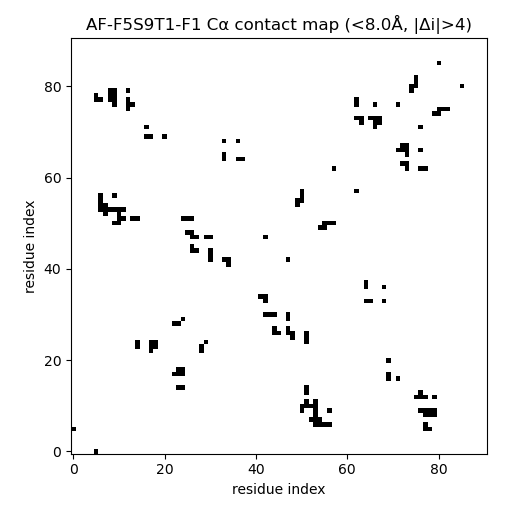-6.878 1.00 58.00 88 ASP A N 1
ATOM 706 C CA . ASP A 1 88 ? -21.657 12.846 -6.025 1.00 58.00 88 ASP A CA 1
ATOM 707 C C . ASP A 1 88 ? -21.351 14.188 -6.721 1.00 58.00 88 ASP A C 1
ATOM 709 O O . ASP A 1 88 ? -21.952 15.211 -6.406 1.00 58.00 88 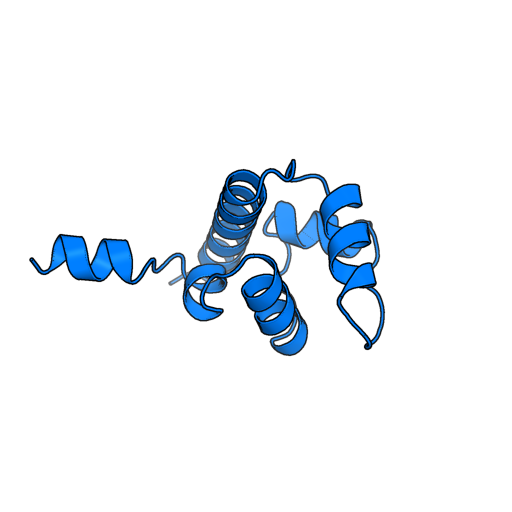ASP A O 1
ATOM 713 N N . ARG A 1 89 ? -20.418 14.215 -7.685 1.00 53.34 89 ARG A N 1
ATOM 714 C CA . ARG A 1 89 ? -20.137 15.402 -8.518 1.00 53.34 89 ARG A CA 1
ATOM 715 C C . ARG A 1 89 ? -21.127 15.601 -9.665 1.00 53.34 89 ARG A C 1
ATOM 717 O O . ARG A 1 89 ? -21.167 16.695 -10.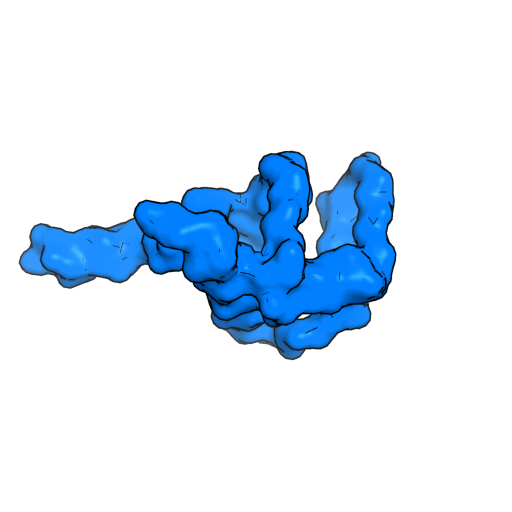227 1.00 53.34 89 ARG A O 1
ATOM 724 N N . LEU A 1 90 ? -21.848 14.552 -10.057 1.00 60.69 90 LEU A N 1
ATOM 725 C CA . LEU A 1 90 ? -22.805 14.561 -11.168 1.00 60.69 90 LEU A CA 1
ATOM 726 C C . LEU A 1 90 ? -24.272 14.619 -10.701 1.00 60.69 90 LEU A C 1
ATOM 728 O O . LEU A 1 90 ? -25.156 14.753 -11.550 1.00 60.69 90 LEU A O 1
ATOM 732 N N . SER A 1 91 ? -24.527 14.518 -9.391 1.00 49.00 91 SER A N 1
ATOM 733 C CA . SER A 1 91 ? -25.835 14.683 -8.734 1.00 49.00 91 SER A CA 1
ATOM 734 C C . SER A 1 91 ? -26.043 16.094 -8.198 1.00 49.00 91 SER A C 1
ATOM 736 O O . SER A 1 91 ? -27.172 16.611 -8.346 1.00 49.00 91 SER A O 1
#

Radius of gyration: 12.92 Å; Cα contacts (8 Å, |Δi|>4): 99; chains: 1; bounding box: 37×33×27 Å

pLDDT: mean 88.95, std 14.44, range [49.0, 98.62]

Mean predicted aligned error: 5.29 Å

Sequence (91 aa):
MDKMTQKLQFADQLKVTMQAKGYAPKASILEREFNLRYFGKPITLHAAGKWLRGEAIPHNDKVVKLAKWLEVQPANLVYGLDLRDEIDRLS

InterPro domains:
  IPR010982 Lambda repressor-like, DNA-binding domain superfamily [G3DSA:1.10.260.40] (6-84)

Secondary structure (DSSP, 8-state):
--HHHHHHHHHHHHHHHHHHTT----HHHHHHHHHTT--SSPPPHHHHHHHHTTS-PPPHHHHHHHHHHHTS-HHHHHH---HHHHHHHH-